Protein AF-A0A2N1H9V2-F1 (afdb_m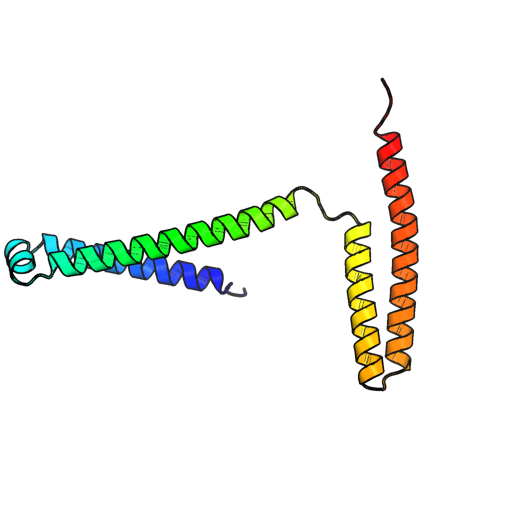onomer_lite)

Secondary structure (DSSP, 8-state):
----HHHHHHHHHHHHHHHHHHHHHHHHHTHHHHHHTTHHHHHHHHHHHHHHHHHHHHHHHHHHHHHHHHTTSSPPPHHHHHHHHHHHHHHHHHHHHHHT-HHHHHHHHHHHHHHHHHHHHHHHHHHHHHHHH----

Foldseek 3Di:
DDDDPLNVVLVVLVVQLVVLVVQLVVCVVVVVVCVVVVSNVVSVVSNVVSVVVNVVSVVVVVVVVVVVVVVVPDDQQVLNVLVVLLVVLCVQLVVCVVVVNNVSNVVSNVVSVVSVVVSVVSVVVVVVVVVVVPPDD

pLDDT: mean 70.23, std 11.13, range [43.03, 89.69]

Sequence (137 aa):
MSNDPQHIELLRMVDNLLAAVESLNGCFEDHEAAIVDGRLAAARAVLCTSSNEARAVIERQRAGSEVRESTKRSKPSQAEMLQTAIEALDWQAAKQIASGDAEGAIQSAENARLLRQEAGERSVIDRRNAMKLVSTD

Radius of gyration: 28.35 Å; chains: 1; bounding box: 62×24×80 Å

Structure (mmCIF, N/CA/C/O backbone):
data_AF-A0A2N1H9V2-F1
#
_entry.id   AF-A0A2N1H9V2-F1
#
loop_
_atom_site.group_PDB
_atom_site.id
_atom_site.type_symbol
_atom_site.label_atom_id
_atom_site.label_alt_id
_atom_site.label_comp_id
_atom_site.label_asym_id
_atom_site.label_entity_id
_atom_site.label_seq_id
_atom_site.pdbx_PDB_ins_code
_atom_site.Cartn_x
_atom_site.Cartn_y
_atom_site.Cartn_z
_atom_site.occupancy
_atom_site.B_iso_or_equiv
_atom_site.auth_seq_id
_atom_site.auth_comp_id
_atom_site.auth_asym_id
_atom_site.auth_atom_id
_atom_site.pdbx_PDB_model_num
ATOM 1 N N . MET A 1 1 ? 6.214 17.070 0.933 1.00 43.03 1 MET A N 1
ATOM 2 C CA . MET A 1 1 ? 5.514 16.284 -0.103 1.00 43.03 1 MET A CA 1
ATOM 3 C C . MET A 1 1 ? 6.346 15.037 -0.332 1.00 43.03 1 MET A C 1
ATOM 5 O O . MET A 1 1 ? 7.431 15.154 -0.880 1.00 43.03 1 MET A O 1
ATOM 9 N N . SER A 1 2 ? 5.940 13.897 0.229 1.00 44.50 2 SER A N 1
ATOM 10 C CA . SER A 1 2 ? 6.691 12.646 0.064 1.00 44.50 2 SER A CA 1
ATOM 11 C C . SER A 1 2 ? 6.392 12.100 -1.328 1.00 44.50 2 SER A C 1
ATOM 13 O O . SER A 1 2 ? 5.223 11.870 -1.633 1.00 44.50 2 SER A O 1
ATOM 15 N N . ASN A 1 3 ? 7.409 11.942 -2.176 1.00 53.09 3 ASN A N 1
ATOM 16 C CA . ASN A 1 3 ? 7.235 11.276 -3.463 1.00 53.09 3 ASN A CA 1
ATOM 17 C C . ASN A 1 3 ? 6.974 9.794 -3.192 1.00 53.09 3 ASN A C 1
ATOM 19 O O . ASN A 1 3 ? 7.869 9.072 -2.755 1.00 53.09 3 ASN A O 1
ATOM 23 N N . ASP A 1 4 ? 5.732 9.369 -3.411 1.00 68.38 4 ASP A N 1
ATOM 24 C CA . ASP A 1 4 ? 5.337 7.967 -3.347 1.00 68.38 4 ASP A CA 1
ATOM 25 C C . ASP A 1 4 ? 6.221 7.165 -4.327 1.00 68.38 4 ASP A C 1
ATOM 27 O O . ASP A 1 4 ? 6.275 7.517 -5.512 1.00 68.38 4 ASP A O 1
ATOM 31 N N . PRO A 1 5 ? 6.931 6.114 -3.875 1.00 70.00 5 PRO A N 1
ATOM 32 C CA . PRO A 1 5 ? 7.740 5.257 -4.740 1.00 70.00 5 PRO A CA 1
ATOM 33 C C . PRO A 1 5 ? 6.976 4.752 -5.972 1.00 70.00 5 PRO A C 1
ATOM 35 O O . PRO A 1 5 ? 7.558 4.626 -7.048 1.00 70.00 5 PRO A O 1
ATOM 38 N N . GLN A 1 6 ? 5.661 4.543 -5.844 1.00 61.91 6 GLN A N 1
ATOM 39 C CA . GLN A 1 6 ? 4.797 4.117 -6.947 1.00 61.91 6 GLN A CA 1
ATOM 40 C C . GLN A 1 6 ? 4.606 5.211 -8.005 1.00 61.91 6 GLN A C 1
ATOM 42 O O . GLN A 1 6 ? 4.451 4.913 -9.187 1.00 61.91 6 GLN A O 1
ATOM 47 N N . HIS A 1 7 ? 4.634 6.480 -7.597 1.00 69.25 7 HIS A N 1
ATOM 48 C CA . HIS A 1 7 ? 4.532 7.619 -8.505 1.00 69.25 7 HIS A CA 1
ATOM 49 C C . HIS A 1 7 ? 5.825 7.810 -9.308 1.00 69.25 7 HIS A C 1
ATOM 51 O O . HIS A 1 7 ? 5.775 8.059 -10.510 1.00 69.25 7 HIS A O 1
ATOM 57 N N . ILE A 1 8 ? 6.982 7.615 -8.667 1.00 74.88 8 ILE A N 1
ATOM 58 C CA . ILE A 1 8 ? 8.296 7.659 -9.329 1.00 74.88 8 ILE A CA 1
ATOM 59 C C . ILE A 1 8 ? 8.421 6.538 -10.372 1.00 74.88 8 ILE A C 1
ATOM 61 O O . ILE A 1 8 ? 8.895 6.775 -11.482 1.00 74.88 8 ILE A O 1
ATOM 65 N N . GLU A 1 9 ? 7.976 5.323 -10.039 1.00 74.00 9 GLU A N 1
ATOM 66 C CA . GLU A 1 9 ? 8.016 4.181 -10.960 1.00 74.00 9 GLU A CA 1
ATOM 67 C C . GLU A 1 9 ? 7.124 4.399 -12.194 1.00 74.00 9 GLU A C 1
ATOM 69 O O . GLU A 1 9 ? 7.515 4.047 -13.307 1.00 74.00 9 GLU A O 1
ATOM 74 N N . LEU A 1 10 ? 5.966 5.044 -12.012 1.00 70.75 10 LEU A N 1
ATOM 75 C CA . LEU A 1 10 ? 5.034 5.353 -13.096 1.00 70.75 10 LEU A CA 1
ATOM 76 C C . LEU A 1 10 ? 5.582 6.428 -14.044 1.00 70.75 10 LEU A C 1
ATOM 78 O O . LEU A 1 10 ? 5.511 6.257 -15.259 1.00 70.75 10 LEU A O 1
ATOM 82 N N . LEU A 1 11 ? 6.181 7.494 -13.501 1.00 74.31 11 LEU A N 1
ATOM 83 C CA . LEU A 1 11 ? 6.820 8.551 -14.295 1.00 74.31 11 LEU A CA 1
ATOM 84 C C . LEU A 1 11 ? 7.972 8.003 -15.145 1.00 74.31 11 LEU A C 1
ATOM 86 O O . LEU A 1 11 ? 8.001 8.224 -16.352 1.00 74.31 11 LEU A O 1
ATOM 90 N N . ARG A 1 12 ? 8.847 7.179 -14.553 1.00 75.94 12 ARG A N 1
ATOM 91 C CA . ARG A 1 12 ? 9.951 6.533 -15.283 1.00 75.94 12 ARG A CA 1
ATOM 92 C C . ARG A 1 12 ? 9.458 5.665 -16.448 1.00 75.94 12 ARG A C 1
ATOM 94 O O . ARG A 1 12 ? 10.144 5.514 -17.453 1.00 75.94 12 ARG A O 1
ATOM 101 N N . MET A 1 13 ? 8.279 5.062 -16.314 1.00 69.31 13 MET A N 1
ATOM 102 C CA . MET A 1 13 ? 7.704 4.209 -17.355 1.00 69.31 13 MET A CA 1
ATOM 103 C C . MET A 1 13 ? 7.086 5.010 -18.501 1.00 69.31 13 MET A C 1
ATOM 105 O O . MET A 1 13 ? 7.186 4.590 -19.653 1.00 69.31 13 MET A O 1
ATOM 109 N N . VAL A 1 14 ? 6.484 6.162 -18.191 1.00 74.75 14 VAL A N 1
ATOM 110 C CA . VAL A 1 14 ? 6.001 7.120 -19.196 1.00 74.75 14 VAL A CA 1
ATOM 111 C C . VAL A 1 14 ? 7.168 7.627 -20.041 1.00 74.75 14 VAL A C 1
ATOM 113 O O . VAL A 1 14 ? 7.068 7.611 -21.266 1.00 74.75 14 VAL A O 1
ATOM 116 N N . ASP A 1 15 ? 8.294 7.963 -19.411 1.00 74.06 15 ASP A N 1
ATOM 117 C CA . ASP A 1 15 ? 9.503 8.399 -20.118 1.00 74.06 15 ASP A CA 1
ATOM 118 C C . ASP A 1 15 ? 10.049 7.305 -21.054 1.00 74.06 15 ASP A C 1
ATOM 120 O O . ASP A 1 15 ? 10.377 7.574 -22.209 1.00 74.06 15 ASP A O 1
ATOM 124 N N . ASN A 1 16 ? 10.068 6.044 -20.606 1.00 72.81 16 ASN A N 1
ATOM 125 C CA . ASN A 1 16 ? 10.493 4.913 -21.440 1.00 72.81 16 ASN A CA 1
ATOM 126 C C . ASN A 1 16 ? 9.568 4.685 -22.651 1.00 72.81 16 ASN A C 1
ATOM 128 O O . ASN A 1 16 ? 10.037 4.361 -23.742 1.00 72.81 16 ASN A O 1
ATOM 132 N N . LEU A 1 17 ? 8.254 4.850 -22.470 1.00 72.44 17 LEU A N 1
ATOM 133 C CA . LEU A 1 17 ? 7.267 4.735 -23.548 1.00 72.44 17 LEU A CA 1
ATOM 134 C C . LEU A 1 17 ? 7.410 5.862 -24.575 1.00 72.44 17 LEU A C 1
ATOM 136 O O . LEU A 1 17 ? 7.339 5.596 -25.774 1.00 72.44 17 LEU A O 1
ATOM 140 N N . LEU A 1 18 ? 7.644 7.095 -24.119 1.00 72.62 18 LEU A N 1
ATOM 141 C CA . LEU A 1 18 ? 7.893 8.242 -24.993 1.00 72.62 18 LEU A CA 1
ATOM 142 C C . LEU A 1 18 ? 9.167 8.040 -25.820 1.00 72.62 18 LEU A C 1
ATOM 144 O O . LEU A 1 18 ? 9.114 8.148 -27.043 1.00 72.62 18 LEU A O 1
ATOM 148 N N . ALA A 1 19 ? 10.263 7.616 -25.187 1.00 70.25 19 ALA A N 1
ATOM 149 C CA . ALA A 1 19 ? 11.519 7.327 -25.880 1.00 70.25 19 ALA A CA 1
ATOM 150 C C . ALA A 1 19 ? 11.375 6.205 -26.930 1.00 70.25 19 ALA A C 1
ATOM 152 O O . ALA A 1 19 ? 11.952 6.277 -28.017 1.00 70.25 19 ALA A O 1
ATOM 153 N N . ALA A 1 20 ? 10.576 5.171 -26.643 1.00 70.06 20 ALA A N 1
ATOM 154 C CA . ALA A 1 20 ? 10.305 4.096 -27.598 1.00 70.06 20 ALA A CA 1
ATOM 155 C C . ALA A 1 20 ? 9.490 4.579 -28.814 1.00 70.06 20 ALA A C 1
ATOM 157 O O . ALA A 1 20 ? 9.763 4.162 -29.940 1.00 70.06 20 ALA A O 1
ATOM 158 N N . VAL A 1 21 ? 8.516 5.473 -28.605 1.00 72.81 21 VAL A N 1
ATOM 159 C CA . VAL A 1 21 ? 7.724 6.091 -29.684 1.00 72.81 21 VAL A CA 1
ATOM 160 C C . VAL A 1 21 ? 8.586 7.019 -30.542 1.00 72.81 21 VAL A C 1
ATOM 162 O O . VAL A 1 21 ? 8.503 6.962 -31.767 1.00 72.81 21 VAL A O 1
ATOM 165 N N . GLU A 1 22 ? 9.452 7.823 -29.927 1.00 71.75 22 GLU A N 1
ATOM 166 C CA . GLU A 1 22 ? 10.398 8.695 -30.637 1.00 71.75 22 GLU A CA 1
ATOM 167 C C . GLU A 1 22 ? 11.375 7.889 -31.501 1.00 71.75 22 GLU A C 1
ATOM 169 O O . GLU A 1 22 ? 11.598 8.219 -32.666 1.00 71.75 22 GLU A O 1
ATOM 174 N N . SER A 1 23 ? 11.892 6.774 -30.974 1.00 70.06 23 SER A N 1
ATOM 175 C CA . SER A 1 23 ? 12.774 5.872 -31.722 1.00 70.06 23 SER A CA 1
ATOM 176 C C . SER A 1 23 ? 12.066 5.221 -32.920 1.00 70.06 23 SER A C 1
ATOM 178 O O . SER A 1 23 ? 12.657 5.074 -33.993 1.00 70.06 23 SER A O 1
ATOM 180 N N . LEU A 1 24 ? 10.780 4.881 -32.771 1.00 69.44 24 LEU A N 1
ATOM 181 C CA . LEU A 1 24 ? 9.956 4.351 -33.859 1.00 69.44 24 LEU A CA 1
ATOM 182 C C . LEU A 1 24 ? 9.683 5.419 -34.933 1.00 69.44 24 LEU A C 1
ATOM 184 O O . LEU A 1 24 ? 9.788 5.120 -36.120 1.00 69.44 24 LEU A O 1
ATOM 188 N N . ASN A 1 25 ? 9.389 6.659 -34.527 1.00 67.56 25 ASN A N 1
ATOM 189 C CA . ASN A 1 25 ? 9.188 7.789 -35.440 1.00 67.56 25 ASN A CA 1
ATOM 190 C C . ASN A 1 25 ? 10.449 8.104 -36.252 1.00 67.56 25 ASN A C 1
ATOM 192 O O . ASN A 1 25 ? 10.356 8.244 -37.469 1.00 67.56 25 ASN A O 1
ATOM 196 N N . GLY A 1 26 ? 11.630 8.099 -35.626 1.00 64.88 26 GLY A N 1
ATOM 197 C CA . GLY A 1 26 ? 12.899 8.268 -36.345 1.00 64.88 26 GLY A CA 1
ATOM 198 C C . GLY A 1 26 ? 13.172 7.158 -37.373 1.00 64.88 26 GLY A C 1
ATOM 199 O O . GLY A 1 26 ? 13.808 7.394 -38.395 1.00 64.88 26 GLY A O 1
ATOM 200 N N . CYS A 1 27 ? 12.639 5.946 -37.169 1.00 63.16 27 CYS A N 1
ATOM 201 C CA . CYS A 1 27 ? 12.721 4.868 -38.162 1.00 63.16 27 CYS A CA 1
ATOM 202 C C . CYS A 1 27 ? 11.768 5.055 -39.359 1.00 63.16 27 CYS A C 1
ATOM 204 O O . CYS A 1 27 ? 11.934 4.376 -40.374 1.00 63.16 27 CYS A O 1
ATOM 206 N N . PHE A 1 28 ? 10.752 5.917 -39.257 1.00 63.94 28 PHE A N 1
ATOM 207 C CA . PHE A 1 28 ? 9.864 6.253 -40.376 1.00 63.94 28 PHE A CA 1
ATOM 208 C C . PHE A 1 28 ? 10.412 7.387 -41.248 1.00 63.94 28 PHE A C 1
ATOM 210 O O . PHE A 1 28 ? 10.078 7.432 -42.430 1.00 63.94 28 PHE A O 1
ATOM 217 N N . GLU A 1 29 ? 11.279 8.246 -40.707 1.00 66.06 29 GLU A N 1
ATOM 218 C CA . GLU A 1 29 ? 11.948 9.313 -41.466 1.00 66.06 29 GLU A CA 1
ATOM 219 C C . GLU A 1 29 ? 12.974 8.748 -42.473 1.00 66.06 29 GLU A C 1
ATOM 221 O O . GLU A 1 29 ? 13.009 9.204 -43.613 1.00 66.06 29 GLU A O 1
ATOM 226 N N . ASP A 1 30 ? 13.698 7.675 -42.113 1.00 65.81 30 ASP A N 1
ATOM 227 C CA . ASP A 1 30 ? 14.715 7.004 -42.953 1.00 65.81 30 ASP A CA 1
ATOM 228 C C . ASP A 1 30 ? 14.371 5.522 -43.239 1.00 65.81 30 ASP A C 1
ATOM 230 O O . ASP A 1 30 ? 15.154 4.597 -42.987 1.00 65.81 30 ASP A O 1
ATOM 234 N N . HIS A 1 31 ? 13.157 5.276 -43.737 1.00 56.03 31 HIS A N 1
ATOM 235 C CA . HIS A 1 31 ? 12.513 3.955 -43.719 1.00 56.03 31 HIS A CA 1
ATOM 236 C C . HIS A 1 31 ? 13.275 2.825 -44.444 1.00 56.03 31 HIS A C 1
ATOM 238 O O . HIS A 1 31 ? 13.382 1.721 -43.910 1.00 56.03 31 HIS A O 1
ATOM 244 N N . GLU A 1 32 ? 13.849 3.075 -45.627 1.00 58.34 32 GLU A N 1
ATOM 245 C CA . GLU A 1 32 ? 14.605 2.050 -46.374 1.00 58.34 32 GLU A CA 1
ATOM 246 C C . GLU A 1 32 ? 15.898 1.632 -45.655 1.00 58.34 32 GLU A C 1
ATOM 248 O O . GLU A 1 32 ? 16.172 0.438 -45.524 1.00 58.34 32 GLU A O 1
ATOM 253 N N . ALA A 1 33 ? 16.660 2.589 -45.117 1.00 60.75 33 ALA A N 1
ATOM 254 C CA . ALA A 1 33 ? 17.882 2.303 -44.362 1.00 60.75 33 ALA A CA 1
ATOM 255 C C . ALA A 1 33 ? 17.569 1.613 -43.022 1.00 60.75 33 ALA A C 1
ATOM 257 O O . ALA A 1 33 ? 18.248 0.670 -42.621 1.00 60.75 33 ALA A O 1
ATOM 258 N N . ALA A 1 34 ? 16.494 2.026 -42.343 1.00 59.47 34 ALA A N 1
ATOM 259 C CA . ALA A 1 34 ? 16.073 1.435 -41.075 1.00 59.47 34 ALA A CA 1
ATOM 260 C C . ALA A 1 34 ? 15.588 -0.024 -41.203 1.00 59.47 34 ALA A C 1
ATOM 262 O O . ALA A 1 34 ? 15.715 -0.794 -40.245 1.00 59.47 34 ALA A O 1
ATOM 263 N N . ILE A 1 35 ? 15.043 -0.411 -42.364 1.00 61.31 35 ILE A N 1
ATOM 264 C CA . ILE A 1 35 ? 14.664 -1.797 -42.677 1.00 61.31 35 ILE A CA 1
ATOM 265 C C . ILE A 1 35 ? 15.909 -2.650 -42.944 1.00 61.31 35 ILE A C 1
ATOM 267 O O . ILE A 1 35 ? 16.016 -3.745 -42.392 1.00 61.31 35 ILE A O 1
ATOM 271 N N . VAL A 1 36 ? 16.860 -2.147 -43.738 1.00 67.94 36 VAL A N 1
ATOM 272 C CA . VAL A 1 36 ? 18.107 -2.859 -44.078 1.00 67.94 36 VAL A CA 1
ATOM 273 C C . VAL A 1 36 ? 18.996 -3.067 -42.847 1.00 67.94 36 VAL A C 1
ATOM 275 O O . VAL A 1 36 ? 19.523 -4.160 -42.651 1.00 67.94 36 VAL A O 1
ATOM 278 N N . ASP A 1 37 ? 19.090 -2.065 -41.971 1.00 73.06 37 ASP A N 1
ATOM 279 C CA . ASP A 1 37 ? 19.917 -2.116 -40.758 1.00 73.06 37 ASP A CA 1
ATOM 280 C C . ASP A 1 37 ? 19.221 -2.808 -39.566 1.00 73.06 37 ASP A C 1
ATOM 282 O O . ASP A 1 37 ? 19.768 -2.864 -38.464 1.00 73.06 37 ASP A O 1
ATOM 286 N N . GLY A 1 38 ? 17.978 -3.281 -39.729 1.00 70.69 38 GLY A N 1
ATOM 287 C CA . GLY A 1 38 ? 17.205 -3.945 -38.667 1.00 70.69 38 GLY A CA 1
ATOM 288 C C . GLY A 1 38 ? 16.715 -3.028 -37.532 1.00 70.69 38 GLY A C 1
ATOM 289 O O . GLY A 1 38 ? 16.102 -3.507 -36.572 1.00 70.69 38 GLY A O 1
ATOM 290 N N . ARG A 1 39 ? 16.923 -1.710 -37.639 1.00 70.12 39 ARG A N 1
ATOM 291 C CA . ARG A 1 39 ? 16.518 -0.701 -36.642 1.00 70.12 39 ARG A CA 1
ATOM 292 C C . ARG A 1 39 ? 15.006 -0.664 -36.423 1.00 70.12 39 ARG A C 1
ATOM 294 O O . ARG A 1 39 ? 14.563 -0.553 -35.283 1.00 70.12 39 ARG A O 1
ATOM 301 N N . LEU A 1 40 ? 14.216 -0.859 -37.481 1.00 71.75 40 LEU A N 1
ATOM 302 C CA . LEU A 1 40 ? 12.752 -0.915 -37.385 1.00 71.75 40 LEU A CA 1
ATOM 303 C C . LEU A 1 40 ? 12.275 -2.106 -36.530 1.00 71.75 40 LEU A C 1
ATOM 305 O O . LEU A 1 40 ? 11.367 -1.974 -35.707 1.00 71.75 40 LEU A O 1
ATOM 309 N N . ALA A 1 41 ? 12.904 -3.274 -36.698 1.00 70.94 41 ALA A N 1
ATOM 310 C CA . ALA A 1 41 ? 12.582 -4.469 -35.920 1.00 70.94 41 ALA A CA 1
ATOM 311 C C . ALA A 1 41 ? 12.976 -4.301 -34.443 1.00 70.94 41 ALA A C 1
ATOM 313 O O . ALA A 1 41 ? 12.204 -4.674 -33.557 1.00 70.94 41 ALA A O 1
ATOM 314 N N . ALA A 1 42 ? 14.132 -3.684 -34.180 1.00 70.69 42 ALA A N 1
ATOM 315 C CA . ALA A 1 42 ? 14.591 -3.372 -32.830 1.00 70.69 42 ALA A CA 1
ATOM 316 C C . ALA A 1 42 ? 13.667 -2.364 -32.123 1.00 70.69 42 ALA A C 1
ATOM 318 O O . ALA A 1 42 ? 13.218 -2.624 -31.007 1.00 70.69 42 ALA A O 1
ATOM 319 N N . ALA A 1 43 ? 13.302 -1.264 -32.788 1.00 66.56 43 ALA A N 1
ATOM 320 C CA . ALA A 1 43 ? 12.398 -0.257 -32.234 1.00 66.56 43 ALA A CA 1
ATOM 321 C C . ALA A 1 43 ? 11.007 -0.844 -31.932 1.00 66.56 43 ALA A C 1
ATOM 323 O O . ALA A 1 43 ? 10.433 -0.596 -30.870 1.00 66.56 43 ALA A O 1
ATOM 324 N N . ARG A 1 44 ? 10.492 -1.717 -32.808 1.00 70.94 44 ARG A N 1
ATOM 325 C CA . ARG A 1 44 ? 9.232 -2.436 -32.573 1.00 70.94 44 ARG A CA 1
ATOM 326 C C . ARG A 1 44 ? 9.312 -3.381 -31.368 1.00 70.94 44 ARG A C 1
ATOM 328 O O . ARG A 1 44 ? 8.357 -3.458 -30.598 1.00 70.94 44 ARG A O 1
ATOM 335 N N . ALA A 1 45 ? 10.430 -4.082 -31.183 1.00 70.75 45 ALA A N 1
ATOM 336 C CA . ALA A 1 45 ? 10.634 -4.970 -30.038 1.00 70.75 45 ALA A CA 1
ATOM 337 C C . ALA A 1 45 ? 10.703 -4.200 -28.707 1.00 70.75 45 ALA A C 1
ATOM 339 O O . ALA A 1 45 ? 10.100 -4.627 -27.717 1.00 70.75 45 ALA A O 1
ATOM 340 N N . VAL A 1 46 ? 11.375 -3.044 -28.696 1.00 70.88 46 VAL A N 1
ATOM 341 C CA . VAL A 1 46 ? 11.430 -2.142 -27.535 1.00 70.88 46 VAL A CA 1
ATOM 342 C C . VAL A 1 46 ? 10.031 -1.625 -27.199 1.00 70.88 46 VAL A C 1
ATOM 344 O O . VAL A 1 46 ? 9.595 -1.760 -26.059 1.00 70.88 46 VAL A O 1
ATOM 347 N N . LEU A 1 47 ? 9.273 -1.155 -28.196 1.00 70.06 47 LEU A N 1
ATOM 348 C CA . LEU A 1 47 ? 7.900 -0.681 -28.006 1.00 70.06 47 LEU A CA 1
ATOM 349 C C . LEU A 1 47 ? 6.981 -1.772 -27.428 1.00 70.06 47 LEU A C 1
ATOM 351 O O . LEU A 1 47 ? 6.231 -1.523 -26.484 1.00 70.06 47 LEU A O 1
ATOM 355 N N . CYS A 1 48 ? 7.049 -2.995 -27.963 1.00 68.38 48 CYS A N 1
ATOM 356 C CA . CYS A 1 48 ? 6.272 -4.122 -27.447 1.00 68.38 48 CYS A CA 1
ATOM 357 C C . CYS A 1 48 ? 6.644 -4.463 -25.998 1.00 68.38 48 CYS A C 1
ATOM 359 O O . CYS A 1 48 ? 5.756 -4.711 -25.184 1.00 68.38 48 CYS A O 1
ATOM 361 N N . THR A 1 49 ? 7.936 -4.448 -25.664 1.00 69.94 49 THR A N 1
ATOM 362 C CA . THR A 1 49 ? 8.416 -4.722 -24.302 1.00 69.94 49 THR A CA 1
ATOM 363 C C . THR A 1 49 ? 7.916 -3.662 -23.324 1.00 69.94 49 THR A C 1
ATOM 365 O O . THR A 1 49 ? 7.250 -3.999 -22.346 1.00 69.94 49 THR A O 1
ATOM 368 N N . SER A 1 50 ? 8.119 -2.381 -23.636 1.00 67.25 50 SER A N 1
ATOM 369 C CA . SER A 1 50 ? 7.681 -1.273 -22.782 1.00 67.25 50 SER A CA 1
ATOM 370 C C . SER A 1 50 ? 6.155 -1.200 -22.640 1.00 67.25 50 SER A C 1
ATOM 372 O O . SER A 1 50 ? 5.647 -0.898 -21.563 1.00 67.25 50 SER A O 1
ATOM 374 N N . SER A 1 51 ? 5.399 -1.541 -23.690 1.00 66.19 51 SER A N 1
ATOM 375 C CA . SER A 1 51 ? 3.934 -1.621 -23.626 1.00 66.19 51 SER A CA 1
ATOM 376 C C . SER A 1 51 ? 3.450 -2.749 -22.703 1.00 66.19 51 SER A C 1
ATOM 378 O O . SER A 1 51 ? 2.535 -2.544 -21.900 1.00 66.19 51 SER A O 1
ATOM 380 N N . ASN A 1 52 ? 4.087 -3.922 -22.759 1.00 69.31 52 ASN A N 1
ATOM 381 C CA . ASN A 1 52 ? 3.759 -5.048 -21.882 1.00 69.31 52 ASN A CA 1
ATOM 382 C C . ASN A 1 52 ? 4.098 -4.754 -20.413 1.00 69.31 52 ASN A C 1
ATOM 384 O O . ASN A 1 52 ? 3.315 -5.088 -19.522 1.00 69.31 52 ASN A O 1
ATOM 388 N N . GLU A 1 53 ? 5.225 -4.092 -20.153 1.00 70.00 53 GLU A N 1
ATOM 389 C CA . GLU A 1 53 ? 5.610 -3.645 -18.810 1.00 70.00 53 GLU A CA 1
ATOM 390 C C . GLU A 1 53 ? 4.610 -2.631 -18.243 1.00 70.00 53 GLU A C 1
ATOM 392 O O . GLU A 1 53 ? 4.129 -2.803 -17.119 1.00 70.00 53 GLU A O 1
ATOM 397 N N . ALA A 1 54 ? 4.209 -1.640 -19.047 1.00 63.59 54 ALA A N 1
ATOM 398 C CA . ALA A 1 54 ? 3.197 -0.659 -18.662 1.00 63.59 54 ALA A CA 1
ATOM 399 C C . ALA A 1 54 ? 1.853 -1.320 -18.334 1.00 63.59 54 ALA A C 1
ATOM 401 O O . ALA A 1 54 ? 1.227 -1.005 -17.318 1.00 63.59 54 ALA A O 1
ATOM 402 N N . ARG A 1 55 ? 1.427 -2.299 -19.139 1.00 68.62 55 ARG A N 1
ATOM 403 C CA . ARG A 1 55 ? 0.211 -3.073 -18.872 1.00 68.62 55 ARG A CA 1
ATOM 404 C C . ARG A 1 55 ? 0.300 -3.844 -17.550 1.00 68.62 55 ARG A C 1
ATOM 406 O O . ARG A 1 55 ? -0.641 -3.788 -16.761 1.00 68.62 55 ARG A O 1
ATOM 413 N N . ALA A 1 56 ? 1.423 -4.506 -17.272 1.00 69.69 56 ALA A N 1
ATOM 414 C CA . ALA A 1 56 ? 1.615 -5.262 -16.033 1.00 69.69 56 ALA A CA 1
ATOM 415 C C . ALA A 1 56 ? 1.612 -4.368 -14.779 1.00 69.69 56 ALA A C 1
ATOM 417 O O . ALA A 1 56 ? 1.182 -4.802 -13.708 1.00 69.69 56 ALA A O 1
ATOM 418 N N . VAL A 1 57 ? 2.085 -3.123 -14.886 1.00 68.06 57 VAL A N 1
ATOM 419 C CA . VAL A 1 57 ? 2.022 -2.141 -13.793 1.00 68.06 57 VAL A CA 1
ATOM 420 C C . VAL A 1 57 ? 0.605 -1.605 -13.605 1.00 68.06 57 VAL A C 1
ATOM 422 O O . VAL A 1 57 ? 0.147 -1.522 -12.468 1.00 68.06 57 VAL A O 1
ATOM 425 N N . ILE A 1 58 ? -0.128 -1.319 -14.687 1.00 68.50 58 ILE A N 1
ATOM 426 C CA . ILE A 1 58 ? -1.542 -0.915 -14.613 1.00 68.50 58 ILE A CA 1
ATOM 427 C C . ILE A 1 58 ? -2.386 -2.018 -13.965 1.00 68.50 58 ILE A C 1
ATOM 429 O O . ILE A 1 58 ? -3.209 -1.727 -13.101 1.00 68.50 58 ILE A O 1
ATOM 433 N N . GLU A 1 59 ? -2.172 -3.283 -14.331 1.00 71.3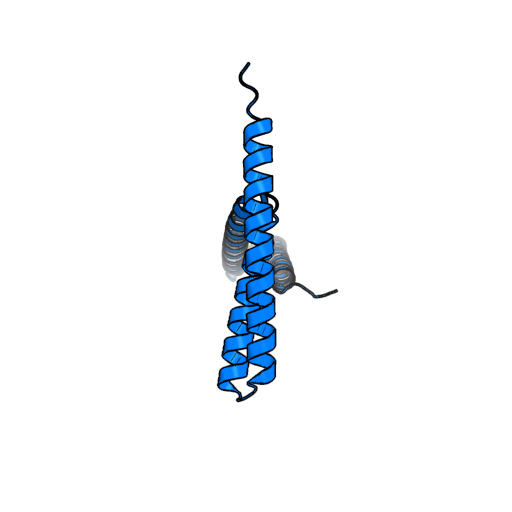8 59 GLU A N 1
ATOM 434 C CA . GLU A 1 59 ? -2.856 -4.426 -13.715 1.00 71.38 59 GLU A CA 1
ATOM 435 C C . GLU A 1 59 ? -2.497 -4.561 -12.224 1.00 71.38 59 GLU A C 1
ATOM 437 O O . GLU A 1 59 ? -3.393 -4.725 -11.396 1.00 71.38 59 GLU A O 1
ATOM 442 N N . ARG A 1 60 ? -1.222 -4.383 -11.844 1.00 69.88 60 ARG A N 1
ATOM 443 C CA . ARG A 1 60 ? -0.793 -4.354 -10.431 1.00 69.88 60 ARG A CA 1
ATOM 444 C C . ARG A 1 60 ? -1.405 -3.193 -9.647 1.00 69.88 60 ARG A C 1
ATOM 446 O O . ARG A 1 60 ? -1.815 -3.382 -8.504 1.00 69.88 60 ARG A O 1
ATOM 453 N N . GLN A 1 61 ? -1.499 -2.006 -10.243 1.00 62.94 61 GLN A N 1
ATOM 454 C CA . GLN A 1 61 ? -2.151 -0.857 -9.617 1.00 62.94 61 GLN A CA 1
ATOM 455 C C . GLN A 1 61 ? -3.661 -1.039 -9.511 1.00 62.94 61 GLN A C 1
ATOM 457 O O . GLN A 1 61 ? -4.233 -0.642 -8.500 1.00 62.94 61 GLN A O 1
ATOM 462 N N . ARG A 1 62 ? -4.311 -1.661 -10.501 1.00 64.19 62 ARG A N 1
ATOM 463 C CA . ARG A 1 62 ? -5.733 -2.019 -10.431 1.00 64.19 62 ARG A CA 1
ATOM 464 C C . ARG A 1 62 ? -5.989 -3.050 -9.344 1.00 64.19 62 ARG A C 1
ATOM 466 O O . ARG A 1 62 ? -6.842 -2.794 -8.512 1.00 64.19 62 ARG A O 1
ATOM 473 N N . ALA A 1 63 ? -5.196 -4.115 -9.262 1.00 64.00 63 ALA A N 1
ATOM 474 C CA . ALA A 1 63 ? -5.299 -5.100 -8.185 1.00 64.00 63 ALA A CA 1
ATOM 475 C C . ALA A 1 63 ? -5.039 -4.466 -6.804 1.00 64.00 63 ALA A C 1
ATOM 477 O O . ALA A 1 63 ? -5.785 -4.692 -5.855 1.00 64.00 63 ALA A O 1
ATOM 478 N N . GLY A 1 64 ? -4.031 -3.593 -6.690 1.00 57.66 64 GLY A N 1
ATOM 479 C CA . GLY A 1 64 ? -3.775 -2.826 -5.467 1.00 57.66 64 GLY A CA 1
ATOM 480 C C . GLY A 1 64 ? -4.877 -1.813 -5.134 1.00 57.66 64 GLY A C 1
ATOM 481 O O . GLY A 1 64 ? -5.119 -1.527 -3.961 1.00 57.66 64 GLY A O 1
ATOM 482 N N . SER A 1 65 ? -5.573 -1.292 -6.145 1.00 50.03 65 SER A N 1
ATOM 483 C CA . SER A 1 65 ? -6.706 -0.377 -5.984 1.00 50.03 65 SER A CA 1
ATOM 484 C C . SER A 1 65 ? -8.000 -1.114 -5.665 1.00 50.03 65 SER A C 1
ATOM 486 O O . SER A 1 65 ? -8.746 -0.611 -4.843 1.00 50.03 65 SER A O 1
ATOM 488 N N . GLU A 1 66 ? -8.240 -2.308 -6.206 1.00 52.91 66 GLU A N 1
ATOM 489 C CA . GLU A 1 66 ? -9.367 -3.183 -5.856 1.00 52.91 66 GLU A CA 1
ATOM 490 C C . GLU A 1 66 ? -9.252 -3.686 -4.415 1.00 52.91 66 GLU A C 1
ATOM 492 O O . GLU A 1 66 ? -10.239 -3.656 -3.689 1.00 52.91 66 GLU A O 1
ATOM 497 N N . VAL A 1 67 ? -8.044 -4.023 -3.948 1.00 50.41 67 VAL A N 1
ATOM 498 C CA . VAL A 1 67 ? -7.781 -4.333 -2.527 1.00 50.41 67 VAL A CA 1
ATOM 499 C C . VAL A 1 67 ? -7.994 -3.098 -1.639 1.00 50.41 67 VAL A C 1
ATOM 501 O O . VAL A 1 67 ? -8.501 -3.194 -0.520 1.00 50.41 67 VAL A O 1
ATOM 504 N N . ARG A 1 68 ? -7.654 -1.897 -2.125 1.00 47.84 68 ARG A N 1
ATOM 505 C CA . ARG A 1 68 ? -7.937 -0.640 -1.409 1.00 47.84 68 ARG A CA 1
ATOM 506 C C . ARG A 1 68 ? -9.415 -0.235 -1.488 1.00 47.84 68 ARG A C 1
ATOM 508 O O . ARG A 1 68 ? -9.894 0.383 -0.546 1.00 47.84 68 ARG A O 1
ATOM 515 N N . GLU A 1 69 ? -10.144 -0.577 -2.548 1.00 45.4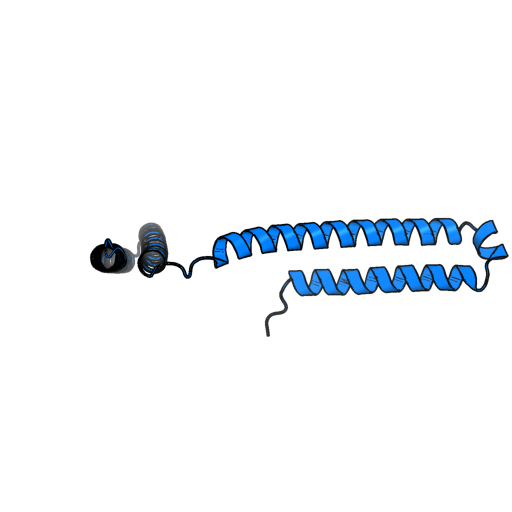7 69 GLU A N 1
ATOM 516 C CA . GLU A 1 69 ? -11.576 -0.300 -2.718 1.00 45.47 69 GLU A CA 1
ATOM 517 C C . GLU A 1 69 ? -12.456 -1.276 -1.935 1.00 45.47 69 GLU A C 1
ATOM 519 O O . GLU A 1 69 ? -13.416 -0.836 -1.299 1.00 45.47 69 GLU A O 1
ATOM 524 N N . SER A 1 70 ? -12.094 -2.562 -1.869 1.00 46.19 70 SER A N 1
ATOM 525 C CA . SER A 1 70 ? -12.748 -3.530 -0.980 1.00 46.19 70 SER A CA 1
ATOM 526 C C . SER A 1 70 ? -12.595 -3.132 0.490 1.00 46.19 70 SER A C 1
ATOM 528 O O . SER A 1 70 ? -13.489 -3.382 1.291 1.00 46.19 70 SER A O 1
ATOM 530 N N . THR A 1 71 ? -11.506 -2.434 0.826 1.00 47.16 71 THR A N 1
ATOM 531 C CA . THR A 1 71 ? -11.250 -1.873 2.163 1.00 47.16 71 THR A CA 1
ATOM 532 C C . THR A 1 71 ? -11.871 -0.475 2.361 1.00 47.16 71 THR A C 1
ATOM 534 O O . THR A 1 71 ? -11.990 -0.005 3.486 1.00 47.16 71 THR A O 1
ATOM 537 N N . LYS A 1 72 ? -12.311 0.214 1.295 1.00 45.88 72 LYS A N 1
ATOM 538 C CA . LYS A 1 72 ? -12.904 1.571 1.357 1.00 45.88 72 LYS A CA 1
ATOM 539 C C . LYS A 1 72 ? -14.435 1.601 1.386 1.00 45.88 72 LYS A C 1
ATOM 541 O O . LYS A 1 72 ? -14.999 2.690 1.496 1.00 45.88 72 LYS A O 1
ATOM 546 N N . ARG A 1 73 ? -15.132 0.459 1.306 1.00 50.75 73 ARG A N 1
ATOM 547 C CA . ARG A 1 73 ? -16.611 0.440 1.335 1.00 50.75 73 ARG A CA 1
ATOM 548 C C . ARG A 1 73 ? -17.255 0.498 2.721 1.00 50.75 73 ARG A C 1
ATOM 550 O O . ARG A 1 73 ? -18.455 0.744 2.791 1.00 50.75 73 ARG A O 1
ATOM 557 N N . SER A 1 74 ? -16.498 0.422 3.810 1.00 52.97 74 SER A N 1
ATOM 558 C CA . SER A 1 74 ? -16.964 0.918 5.106 1.00 52.97 74 SER A CA 1
ATOM 559 C C . SER A 1 74 ? -15.886 1.791 5.721 1.00 52.97 74 SER A C 1
ATOM 561 O O . SER A 1 74 ? -14.712 1.430 5.741 1.00 52.97 74 SER A O 1
ATOM 563 N N . LYS A 1 75 ? -16.268 2.964 6.237 1.00 60.16 75 LYS A N 1
ATOM 564 C CA . LYS A 1 75 ? -15.424 3.624 7.237 1.00 60.16 75 LYS A CA 1
ATOM 565 C C . LYS A 1 75 ? -15.163 2.573 8.320 1.00 60.16 75 LYS A C 1
ATOM 567 O O . LYS A 1 75 ? -16.153 1.962 8.739 1.00 60.16 75 LYS A O 1
ATOM 572 N N . PRO A 1 76 ? -13.904 2.334 8.729 1.00 59.94 76 PRO A N 1
ATOM 573 C CA . PRO A 1 76 ? -13.645 1.413 9.819 1.00 59.94 76 PRO A CA 1
ATOM 574 C C . PRO A 1 76 ? -14.514 1.859 10.988 1.00 59.94 76 PRO A C 1
ATOM 576 O O . PRO A 1 76 ? -14.562 3.048 11.331 1.00 59.94 76 PRO A O 1
ATOM 579 N N . SER A 1 77 ? -15.289 0.925 11.520 1.00 67.69 77 SER A N 1
ATOM 580 C CA . SER A 1 77 ? -16.099 1.179 12.697 1.00 67.69 77 SER A CA 1
ATOM 581 C C . SER A 1 77 ? -15.187 1.698 13.805 1.00 67.69 77 SER A C 1
ATOM 583 O O . SER A 1 77 ? -13.994 1.388 13.870 1.00 67.69 77 SER A O 1
ATOM 585 N N . GLN A 1 78 ? -15.732 2.510 14.706 1.00 69.31 78 GLN A N 1
ATOM 586 C CA . GLN A 1 78 ? -14.937 2.993 15.831 1.00 69.31 78 GLN A CA 1
ATOM 587 C C . GLN A 1 78 ? -14.397 1.829 16.678 1.00 69.31 78 GLN A C 1
ATOM 589 O O . GLN A 1 78 ? -13.303 1.940 17.220 1.00 69.31 78 GLN A O 1
ATOM 594 N N . ALA A 1 79 ? -15.096 0.689 16.701 1.00 69.81 79 ALA A N 1
ATOM 595 C CA . ALA A 1 79 ? -14.611 -0.549 17.302 1.00 69.81 79 ALA A CA 1
ATOM 596 C C . ALA A 1 79 ? -13.354 -1.113 16.606 1.00 69.81 79 ALA A C 1
ATOM 598 O O . ALA A 1 79 ? -12.413 -1.500 17.289 1.00 69.81 79 ALA A O 1
ATOM 599 N N . GLU A 1 80 ? -13.291 -1.112 15.271 1.00 71.75 80 GLU A N 1
ATOM 600 C CA . GLU A 1 80 ? -12.106 -1.557 14.510 1.00 71.75 80 GLU A CA 1
ATOM 601 C C . GLU A 1 80 ? -10.906 -0.615 14.697 1.00 71.75 80 GLU A C 1
ATOM 603 O O . GLU A 1 80 ? -9.762 -1.065 14.814 1.00 71.75 80 GLU A O 1
ATOM 608 N N . MET A 1 81 ? -11.153 0.697 14.788 1.00 77.19 81 MET A N 1
ATOM 609 C CA . MET A 1 81 ? -10.099 1.671 15.099 1.00 77.19 81 MET A CA 1
ATOM 610 C C . MET A 1 81 ? -9.546 1.477 16.517 1.00 77.19 81 MET A C 1
ATOM 612 O O . MET A 1 81 ? -8.331 1.495 16.710 1.00 77.19 81 MET A O 1
ATOM 616 N N . LEU A 1 82 ? -10.422 1.244 17.501 1.00 77.38 82 LEU A N 1
ATOM 617 C CA . LEU A 1 82 ? -10.017 0.945 18.877 1.00 77.38 82 LEU A CA 1
ATOM 618 C C . LEU A 1 82 ? -9.248 -0.382 18.959 1.00 77.38 82 LEU A C 1
ATOM 620 O O . LEU A 1 82 ? -8.227 -0.445 19.639 1.00 77.38 82 LEU A O 1
ATOM 624 N N . GLN A 1 83 ? -9.669 -1.406 18.212 1.00 78.38 83 GLN A N 1
ATOM 625 C CA . GLN A 1 83 ? -8.974 -2.694 18.129 1.00 78.38 83 GLN A CA 1
ATOM 626 C C . GLN A 1 83 ? -7.540 -2.548 17.599 1.00 78.38 83 GLN A C 1
ATOM 628 O O . GLN A 1 83 ? -6.605 -3.086 18.188 1.00 78.38 83 GLN A O 1
ATOM 633 N N . THR A 1 84 ? -7.347 -1.737 16.557 1.00 81.00 84 THR A N 1
ATOM 634 C CA . THR A 1 84 ? -6.011 -1.447 16.009 1.00 81.00 84 THR A CA 1
ATOM 635 C C . THR A 1 84 ? -5.112 -0.749 17.042 1.00 81.00 84 THR A C 1
ATOM 637 O O . THR A 1 84 ? -3.922 -1.047 17.149 1.00 81.00 84 THR A O 1
ATOM 640 N N . ALA A 1 85 ? -5.670 0.169 17.839 1.00 76.06 85 ALA A N 1
ATOM 641 C CA . ALA A 1 85 ? -4.928 0.860 18.895 1.00 76.06 85 ALA A CA 1
ATOM 642 C C . ALA A 1 85 ? -4.553 -0.071 20.066 1.00 76.06 85 ALA A C 1
ATOM 644 O O . ALA A 1 85 ? -3.461 0.052 20.621 1.00 76.06 85 ALA A O 1
ATOM 645 N N . ILE A 1 86 ? -5.420 -1.030 20.410 1.00 80.88 86 ILE A N 1
ATOM 646 C CA . ILE A 1 86 ? -5.141 -2.063 21.421 1.00 80.88 86 ILE A CA 1
ATOM 647 C C . ILE A 1 86 ? -3.959 -2.935 20.986 1.00 80.88 86 ILE A C 1
ATOM 649 O O . ILE A 1 86 ? -3.035 -3.141 21.769 1.00 80.88 86 ILE A O 1
ATOM 653 N N . GLU A 1 87 ? -3.947 -3.391 19.733 1.00 84.69 87 GLU A N 1
ATOM 654 C CA . GLU A 1 87 ? -2.866 -4.225 19.189 1.00 84.69 87 GLU A CA 1
ATOM 655 C C . GLU A 1 87 ? -1.516 -3.495 19.174 1.00 84.69 87 GLU A C 1
ATOM 657 O O . GLU A 1 87 ? -0.481 -4.081 19.502 1.00 84.69 87 GLU A O 1
ATOM 662 N N . ALA A 1 88 ? -1.521 -2.196 18.859 1.00 81.19 88 ALA A N 1
ATOM 663 C CA . ALA A 1 88 ? -0.321 -1.367 18.916 1.00 81.19 88 ALA A CA 1
ATOM 664 C C . ALA A 1 88 ? 0.240 -1.252 20.346 1.00 81.19 88 ALA A C 1
ATOM 666 O O . ALA A 1 88 ? 1.454 -1.345 20.541 1.00 81.19 88 ALA A O 1
ATOM 667 N N . LEU A 1 89 ? -0.633 -1.091 21.346 1.00 79.62 89 LEU A N 1
ATOM 668 C CA . LEU A 1 89 ? -0.240 -1.012 22.755 1.00 79.62 89 LEU A CA 1
ATOM 669 C C . LEU A 1 89 ? 0.245 -2.356 23.304 1.00 79.62 89 LEU A C 1
ATOM 671 O O . LEU A 1 89 ? 1.237 -2.383 24.030 1.00 79.62 89 LEU A O 1
ATOM 675 N N . ASP A 1 90 ? -0.388 -3.469 22.928 1.00 81.69 90 ASP A N 1
ATOM 676 C CA . ASP A 1 90 ? 0.071 -4.810 23.310 1.00 81.69 90 ASP A CA 1
ATOM 677 C C . ASP A 1 90 ? 1.468 -5.098 22.739 1.00 81.69 90 ASP A C 1
ATOM 679 O O . ASP A 1 90 ? 2.350 -5.606 23.436 1.00 81.69 90 ASP A O 1
ATOM 683 N N . TRP A 1 91 ? 1.707 -4.720 21.479 1.00 86.00 91 TRP A N 1
ATOM 684 C CA . TRP A 1 91 ? 3.024 -4.845 20.860 1.00 86.00 91 TRP A CA 1
ATOM 685 C C . TRP A 1 91 ? 4.072 -3.948 21.530 1.00 86.00 91 TRP A C 1
ATOM 687 O O . TRP A 1 91 ? 5.212 -4.372 21.741 1.00 86.00 91 TRP A O 1
ATOM 697 N N . GLN A 1 92 ? 3.699 -2.719 21.896 1.00 79.56 92 GLN A N 1
ATOM 698 C CA . GLN A 1 92 ? 4.576 -1.803 22.624 1.00 79.56 92 GLN A CA 1
ATOM 699 C C . GLN A 1 92 ? 4.922 -2.346 24.017 1.00 79.56 92 GLN A C 1
ATOM 701 O O . GLN A 1 92 ? 6.097 -2.350 24.386 1.00 79.56 92 GLN A O 1
ATOM 706 N N . ALA A 1 93 ? 3.941 -2.890 24.741 1.00 78.81 93 ALA A N 1
ATOM 707 C CA . ALA A 1 93 ? 4.157 -3.539 26.029 1.00 78.81 93 ALA A CA 1
ATOM 708 C C . ALA A 1 93 ? 5.121 -4.729 25.900 1.00 78.81 93 ALA A C 1
ATOM 710 O O . ALA A 1 93 ? 6.073 -4.841 26.669 1.00 78.81 93 ALA A O 1
ATOM 711 N N . ALA A 1 94 ? 4.943 -5.578 24.881 1.00 81.38 94 ALA A N 1
ATOM 712 C CA . ALA A 1 94 ? 5.835 -6.709 24.621 1.00 81.38 94 ALA A CA 1
ATOM 713 C C . ALA A 1 94 ? 7.282 -6.265 24.345 1.00 81.38 94 ALA A C 1
ATOM 715 O O . ALA A 1 94 ? 8.231 -6.890 24.825 1.00 81.38 94 ALA A O 1
ATOM 716 N N . LYS A 1 95 ? 7.467 -5.156 23.618 1.00 82.69 95 LYS A N 1
ATOM 717 C CA . LYS A 1 95 ? 8.791 -4.561 23.397 1.00 82.69 95 LYS A CA 1
ATOM 718 C C . LYS A 1 95 ? 9.422 -4.016 24.672 1.00 82.69 95 LYS A C 1
ATOM 720 O O . LYS A 1 95 ? 10.614 -4.220 24.872 1.00 82.69 95 LYS A O 1
ATOM 725 N N . GLN A 1 96 ? 8.638 -3.353 25.515 1.00 81.50 96 GLN A N 1
ATOM 726 C CA . GLN A 1 96 ? 9.112 -2.783 26.777 1.00 81.50 96 GLN A CA 1
ATOM 727 C C . GLN A 1 96 ? 9.506 -3.875 27.780 1.00 81.50 96 GLN A C 1
ATOM 729 O O . GLN A 1 96 ? 10.552 -3.778 28.418 1.00 81.50 96 GLN A O 1
ATOM 734 N N . ILE A 1 97 ? 8.754 -4.980 27.826 1.00 82.12 97 ILE A N 1
ATOM 735 C CA . ILE A 1 97 ? 9.133 -6.185 28.581 1.00 82.12 97 ILE A CA 1
ATOM 736 C C . ILE A 1 97 ? 10.478 -6.720 28.082 1.00 82.12 97 ILE A C 1
ATOM 738 O O . ILE A 1 97 ? 11.372 -6.985 28.883 1.00 82.12 97 ILE A O 1
ATOM 742 N N . ALA A 1 98 ? 10.645 -6.842 26.761 1.00 82.62 98 ALA A N 1
ATOM 743 C CA . ALA A 1 98 ? 11.887 -7.333 26.168 1.00 82.62 98 ALA A CA 1
ATOM 744 C C . ALA A 1 98 ? 13.091 -6.406 26.430 1.00 82.62 98 ALA A C 1
ATOM 746 O O . ALA A 1 98 ? 14.219 -6.888 26.500 1.00 82.62 98 ALA A O 1
ATOM 747 N N . SER A 1 99 ? 12.870 -5.097 26.600 1.00 84.31 99 SER A N 1
ATOM 748 C CA . SER A 1 99 ? 13.917 -4.126 26.941 1.00 84.31 99 SER A CA 1
ATOM 749 C C . SER A 1 99 ? 14.146 -3.942 28.446 1.00 84.31 99 SER A C 1
ATOM 751 O O . SER A 1 99 ? 15.032 -3.179 28.821 1.00 84.31 99 SER A O 1
ATOM 753 N N . GLY A 1 100 ? 13.369 -4.610 29.306 1.00 81.06 100 GLY A N 1
ATOM 754 C CA . GLY A 1 100 ? 13.458 -4.473 30.765 1.00 81.06 100 GLY A CA 1
ATOM 755 C C . GLY A 1 100 ? 12.791 -3.214 31.338 1.00 81.06 100 GLY A C 1
ATOM 756 O O . GLY A 1 100 ? 12.989 -2.904 32.510 1.00 81.06 100 GLY A O 1
ATOM 757 N N . ASP A 1 101 ? 11.992 -2.503 30.540 1.00 85.12 101 ASP A N 1
ATOM 758 C CA . ASP A 1 101 ? 11.192 -1.350 30.967 1.00 85.12 101 ASP A CA 1
ATOM 759 C C . ASP A 1 101 ? 9.833 -1.830 31.501 1.00 85.12 101 ASP A C 1
ATOM 761 O O . ASP A 1 101 ? 8.819 -1.856 30.799 1.00 85.12 101 ASP A O 1
ATOM 765 N N . ALA A 1 102 ? 9.830 -2.286 32.755 1.00 82.25 102 ALA A N 1
ATOM 766 C CA . ALA A 1 102 ? 8.640 -2.849 33.386 1.00 82.25 102 ALA A CA 1
ATOM 767 C C . ALA A 1 102 ? 7.528 -1.805 33.595 1.00 82.25 102 ALA A C 1
ATOM 769 O O . ALA A 1 102 ? 6.352 -2.126 33.445 1.00 82.25 102 ALA A O 1
ATOM 770 N N . GLU A 1 103 ? 7.887 -0.561 33.912 1.00 86.25 103 GLU A N 1
ATOM 771 C CA . GLU A 1 103 ? 6.927 0.518 34.166 1.00 86.25 103 GLU A CA 1
ATOM 772 C C . GLU A 1 103 ? 6.238 0.958 32.869 1.00 86.25 103 GLU A C 1
ATOM 774 O O . GLU A 1 103 ? 5.009 1.047 32.814 1.00 86.25 103 GLU A O 1
ATOM 779 N N . GLY A 1 104 ? 7.005 1.104 31.783 1.00 77.81 104 GLY A N 1
ATOM 780 C CA . GLY A 1 104 ? 6.450 1.365 30.462 1.00 77.81 104 GLY A CA 1
ATOM 781 C C . GLY A 1 104 ? 5.533 0.242 29.976 1.00 77.81 104 GLY A C 1
ATOM 782 O O . GLY A 1 104 ? 4.461 0.519 29.434 1.00 77.81 104 GLY A O 1
ATOM 783 N N . ALA A 1 105 ? 5.904 -1.019 30.217 1.00 74.94 105 ALA A N 1
ATOM 784 C CA . ALA A 1 105 ? 5.077 -2.167 29.856 1.00 74.94 105 ALA A CA 1
ATOM 785 C C . ALA A 1 105 ? 3.739 -2.201 30.612 1.00 74.94 105 ALA A C 1
ATOM 787 O O . ALA A 1 105 ? 2.701 -2.475 30.004 1.00 74.94 105 ALA A O 1
ATOM 788 N N . ILE A 1 106 ? 3.753 -1.898 31.916 1.00 86.25 106 ILE A N 1
ATOM 789 C CA . ILE A 1 106 ? 2.541 -1.808 32.742 1.00 86.25 106 ILE A CA 1
ATOM 790 C C . ILE A 1 106 ? 1.634 -0.698 32.213 1.00 86.25 106 ILE A C 1
ATOM 792 O O . ILE A 1 106 ? 0.455 -0.945 31.964 1.00 86.25 106 ILE A O 1
ATOM 796 N N . GLN A 1 107 ? 2.184 0.488 31.944 1.00 87.38 107 GLN A N 1
ATOM 797 C CA . GLN A 1 107 ? 1.407 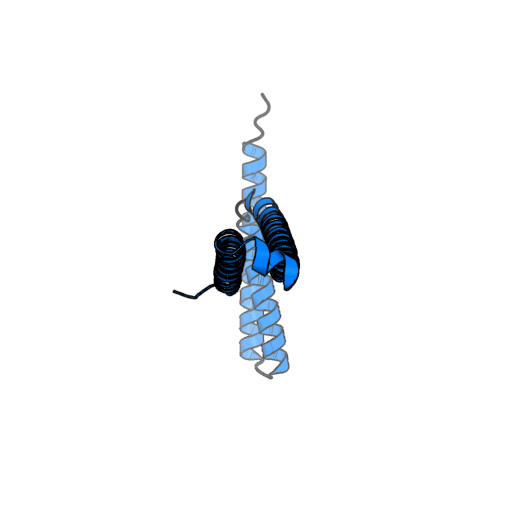1.611 31.425 1.00 87.38 107 GLN A CA 1
ATOM 798 C C . GLN A 1 107 ? 0.767 1.297 30.063 1.00 87.38 107 GLN A C 1
ATOM 800 O O . GLN A 1 107 ? -0.407 1.600 29.836 1.00 87.38 107 GLN A O 1
ATOM 805 N N . SER A 1 108 ? 1.512 0.662 29.153 1.00 79.12 108 SER A N 1
ATOM 806 C CA . SER A 1 108 ? 0.995 0.245 27.844 1.00 79.12 108 SER A CA 1
ATOM 807 C C . SER A 1 108 ? -0.121 -0.799 27.980 1.00 79.12 108 SER A C 1
ATOM 809 O O . SER A 1 108 ? -1.150 -0.692 27.308 1.00 79.12 108 SER A O 1
ATOM 811 N N . ALA A 1 109 ? 0.027 -1.764 28.893 1.00 80.25 109 ALA A N 1
ATOM 812 C CA . ALA A 1 109 ? -0.989 -2.781 29.161 1.00 80.25 109 ALA A CA 1
ATOM 813 C C . ALA A 1 109 ? -2.262 -2.196 29.803 1.00 80.25 109 ALA A C 1
ATOM 815 O O . ALA A 1 109 ? -3.378 -2.585 29.441 1.00 80.25 109 ALA A O 1
ATOM 816 N N . GLU A 1 110 ? -2.126 -1.236 30.720 1.00 87.62 110 GLU A N 1
ATOM 817 C CA . GLU A 1 110 ? -3.259 -0.525 31.320 1.00 87.62 110 GLU A CA 1
ATOM 818 C C . GLU A 1 110 ? -4.023 0.300 30.284 1.00 87.62 110 GLU A C 1
ATOM 820 O O . GLU A 1 110 ? -5.254 0.229 30.221 1.00 87.62 110 GLU A O 1
ATOM 825 N N . ASN A 1 111 ? -3.303 1.001 29.408 1.00 83.06 111 ASN A N 1
ATOM 826 C CA . ASN A 1 111 ? -3.901 1.741 28.301 1.00 83.06 111 ASN A CA 1
ATOM 827 C C . ASN A 1 111 ? -4.651 0.798 27.345 1.00 83.06 111 ASN A C 1
ATOM 829 O O . ASN A 1 111 ? -5.787 1.081 26.960 1.00 83.06 111 ASN A O 1
ATOM 833 N N . ALA A 1 112 ? -4.078 -0.368 27.024 1.00 80.38 112 ALA A N 1
ATOM 834 C CA . ALA A 1 112 ? -4.744 -1.380 26.204 1.00 80.38 112 ALA A CA 1
ATOM 835 C C . ALA A 1 112 ? -6.019 -1.913 26.883 1.00 80.38 112 ALA A C 1
ATOM 837 O O . ALA A 1 112 ? -7.031 -2.158 26.226 1.00 80.38 112 ALA A O 1
ATOM 838 N N . ARG A 1 113 ? -6.010 -2.083 28.212 1.00 89.69 113 ARG A N 1
ATOM 839 C CA . ARG A 1 113 ? -7.192 -2.496 28.987 1.00 89.69 113 ARG A CA 1
ATOM 840 C C . ARG A 1 113 ? -8.312 -1.455 28.924 1.00 89.69 113 ARG A C 1
ATOM 842 O O . ARG A 1 113 ? -9.465 -1.839 28.737 1.00 89.69 113 ARG A O 1
ATOM 849 N N . LEU A 1 114 ? -7.986 -0.168 29.055 1.00 86.69 114 LEU A N 1
ATOM 850 C CA . LEU A 1 114 ? -8.963 0.923 28.965 1.00 86.69 114 LEU A CA 1
ATOM 851 C C . LEU A 1 114 ? -9.600 0.994 27.572 1.00 86.69 114 LEU A C 1
ATOM 853 O O . LEU A 1 114 ? -10.824 1.044 27.463 1.00 86.69 114 LEU A O 1
ATOM 857 N N . LEU A 1 115 ? -8.797 0.888 26.509 1.00 83.88 115 LEU A N 1
ATOM 858 C CA . LEU A 1 115 ? -9.320 0.881 25.140 1.00 83.88 115 LEU A CA 1
ATOM 859 C C . LEU A 1 115 ? -10.199 -0.343 24.848 1.00 83.88 115 LEU A C 1
ATOM 861 O O . LEU A 1 115 ? -11.181 -0.224 24.121 1.00 83.88 115 LEU A O 1
ATOM 865 N N . ARG A 1 116 ? -9.911 -1.513 25.442 1.00 85.00 116 ARG A N 1
ATOM 866 C CA . ARG A 1 116 ? -10.794 -2.695 25.340 1.00 85.00 116 ARG A CA 1
ATOM 867 C C . ARG A 1 116 ? -12.157 -2.451 25.982 1.00 85.00 116 ARG A C 1
ATOM 869 O O . ARG A 1 116 ? -13.169 -2.890 25.437 1.00 85.00 116 ARG A O 1
ATOM 876 N N . GLN A 1 117 ? -12.194 -1.756 27.119 1.00 87.19 117 GLN A N 1
ATOM 877 C CA . GLN A 1 117 ? -13.452 -1.381 27.761 1.00 87.19 117 GLN A CA 1
ATOM 878 C C . GLN A 1 117 ? -14.252 -0.420 26.870 1.00 87.19 117 GLN A C 1
ATOM 880 O O . GLN A 1 117 ? -15.428 -0.672 26.605 1.00 87.19 117 GLN A O 1
ATOM 885 N N . GLU A 1 118 ? -13.601 0.617 26.340 1.00 84.50 118 GLU A N 1
ATOM 886 C CA . GLU A 1 118 ? -14.228 1.578 25.427 1.00 84.50 118 GLU A CA 1
ATOM 887 C C . GLU A 1 118 ? -14.743 0.899 24.145 1.00 84.50 118 GLU A C 1
ATOM 889 O O . GLU A 1 118 ? -15.864 1.157 23.703 1.00 84.50 118 GLU A O 1
ATOM 894 N N . ALA A 1 119 ? -13.975 -0.037 23.579 1.00 80.19 119 ALA A N 1
ATOM 895 C CA . ALA A 1 119 ? -14.389 -0.822 22.418 1.00 80.19 119 ALA A CA 1
ATOM 896 C C . ALA A 1 119 ? -15.627 -1.682 22.717 1.00 80.19 119 ALA A C 1
ATOM 898 O O . ALA A 1 119 ? -16.530 -1.780 21.882 1.00 80.19 119 ALA A O 1
ATOM 899 N N . GLY A 1 120 ? -15.704 -2.269 23.915 1.00 79.00 120 GLY A N 1
ATOM 900 C CA . GLY A 1 120 ? -16.863 -3.033 24.375 1.00 79.00 120 GLY A CA 1
ATOM 901 C C . GLY A 1 120 ? -18.122 -2.174 24.499 1.00 79.00 120 GLY A C 1
ATOM 902 O O . GLY A 1 120 ? -19.171 -2.528 23.954 1.00 79.00 120 GLY A O 1
ATOM 903 N N . GLU A 1 121 ? -18.015 -1.016 25.150 1.00 84.25 121 GLU A N 1
ATOM 904 C CA . GLU A 1 121 ? -19.116 -0.053 25.281 1.00 84.25 121 GLU A CA 1
ATOM 905 C C . GLU A 1 121 ? -19.575 0.452 23.907 1.00 84.25 121 GLU A C 1
ATOM 907 O O . GLU A 1 121 ? -20.778 0.510 23.619 1.00 84.25 121 GLU A O 1
ATOM 912 N N . ARG A 1 122 ? -18.625 0.727 23.006 1.00 78.75 122 ARG A N 1
ATOM 913 C CA . ARG A 1 122 ? -18.932 1.178 21.649 1.00 78.75 122 ARG A CA 1
ATOM 914 C C . ARG A 1 122 ? -19.601 0.103 20.804 1.00 78.75 122 ARG A C 1
ATOM 916 O O . ARG A 1 122 ? -20.580 0.400 20.126 1.00 78.75 122 ARG A O 1
ATOM 923 N N . SER A 1 123 ? -19.157 -1.148 20.913 1.00 77.75 123 SER A N 1
ATOM 924 C CA . SER A 1 123 ? -19.786 -2.291 20.242 1.00 77.75 123 SER A CA 1
ATOM 925 C C . SER A 1 123 ? -21.254 -2.459 20.650 1.00 77.75 123 SER A C 1
ATOM 927 O O . SER A 1 123 ? -22.110 -2.752 19.814 1.00 77.75 123 SER A O 1
ATOM 929 N N . VAL A 1 124 ? -21.580 -2.225 21.927 1.00 79.94 124 VAL A N 1
ATOM 930 C CA . VAL A 1 124 ? -22.966 -2.261 22.419 1.00 79.94 124 VAL A CA 1
ATOM 931 C C . VAL A 1 124 ? -23.797 -1.119 21.829 1.00 79.94 124 VAL A C 1
ATOM 933 O O . VAL A 1 124 ? -24.932 -1.351 21.404 1.00 79.94 124 VAL A O 1
ATOM 936 N N . ILE A 1 125 ? -23.246 0.096 21.766 1.00 77.75 125 ILE A N 1
ATOM 937 C CA . ILE A 1 125 ? -23.912 1.261 21.163 1.00 77.75 125 ILE A CA 1
ATOM 938 C C . ILE A 1 125 ? -24.165 1.032 19.670 1.00 77.75 125 ILE A C 1
ATOM 940 O O . ILE A 1 125 ? -25.288 1.236 19.207 1.00 77.75 125 ILE A O 1
ATOM 944 N N . ASP A 1 126 ? -23.164 0.555 18.932 1.00 70.94 126 ASP A N 1
ATOM 945 C CA . ASP A 1 126 ? -23.268 0.291 17.497 1.00 70.94 126 ASP A CA 1
ATOM 946 C C . ASP A 1 126 ? -24.315 -0.797 17.221 1.00 70.94 126 ASP A C 1
ATOM 948 O O . ASP A 1 126 ? -25.189 -0.623 16.369 1.00 70.94 126 ASP A O 1
ATOM 952 N N . ARG A 1 127 ? -24.326 -1.871 18.022 1.00 74.12 127 ARG A N 1
ATOM 953 C CA . ARG A 1 127 ? -25.341 -2.932 17.939 1.00 74.12 127 ARG A CA 1
ATOM 954 C C . ARG A 1 127 ? -26.747 -2.415 18.252 1.00 74.12 127 ARG A C 1
ATOM 956 O O . ARG A 1 127 ? -27.704 -2.784 17.574 1.00 74.12 127 ARG A O 1
ATOM 963 N N . ARG A 1 128 ? -26.890 -1.542 19.254 1.00 75.12 128 ARG A N 1
ATOM 964 C CA . ARG A 1 128 ? 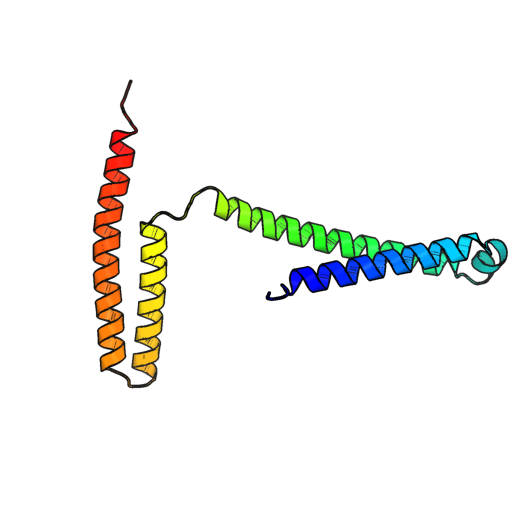-28.171 -0.909 19.604 1.00 75.12 128 ARG A CA 1
ATOM 965 C C . ARG A 1 128 ? -28.671 0.009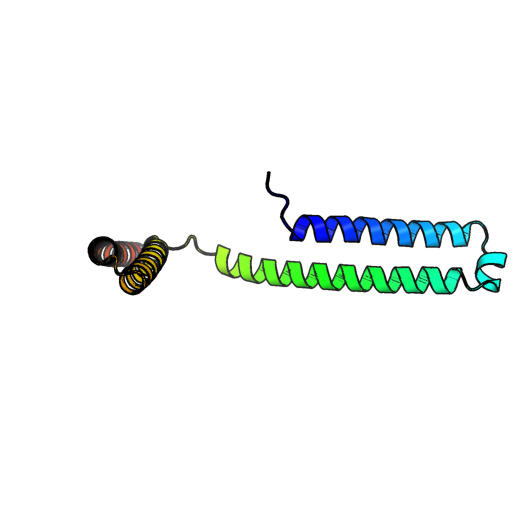 18.489 1.00 75.12 128 ARG A C 1
ATOM 967 O O . ARG A 1 128 ? -29.863 0.002 18.194 1.00 75.12 128 ARG A O 1
ATOM 974 N N . ASN A 1 129 ? -27.787 0.793 17.882 1.00 70.19 129 ASN A N 1
ATOM 975 C CA . ASN A 1 129 ? -28.132 1.685 16.777 1.00 70.19 129 ASN A CA 1
ATOM 976 C C . ASN A 1 129 ? -28.519 0.896 15.522 1.00 70.19 129 ASN A C 1
ATOM 978 O O . ASN A 1 129 ? -29.510 1.237 14.883 1.00 70.19 129 ASN A O 1
ATOM 982 N N . ALA A 1 130 ? -27.812 -0.197 15.224 1.00 71.00 130 ALA A N 1
ATOM 983 C CA . ALA A 1 130 ? -28.171 -1.107 14.142 1.00 71.00 130 ALA A CA 1
ATOM 984 C C . ALA A 1 130 ? -29.565 -1.725 14.353 1.00 71.00 130 ALA A C 1
ATOM 986 O O . ALA A 1 130 ? -30.374 -1.722 13.434 1.00 71.00 130 ALA A O 1
ATOM 987 N N . MET A 1 131 ? -29.894 -2.167 15.574 1.00 71.69 131 MET A N 1
ATOM 988 C CA . MET A 1 131 ? -31.234 -2.685 15.889 1.00 71.69 131 MET A CA 1
ATOM 989 C C . MET A 1 131 ? -32.336 -1.619 15.800 1.00 71.69 131 MET A C 1
ATOM 991 O O . MET A 1 131 ? -33.441 -1.934 15.380 1.00 71.69 131 MET A O 1
ATOM 995 N N . LYS A 1 132 ? -32.060 -0.358 16.162 1.00 60.56 132 LYS A N 1
ATOM 996 C CA . LYS A 1 132 ? -33.031 0.746 16.019 1.00 60.56 132 LYS A CA 1
ATOM 997 C C . LYS A 1 132 ? -33.297 1.138 14.561 1.00 60.56 132 LYS A C 1
ATOM 999 O O . LYS A 1 132 ? -34.373 1.648 14.269 1.00 60.56 132 LYS A O 1
ATOM 1004 N N . LEU A 1 133 ? -32.325 0.932 13.671 1.00 54.25 133 LEU A N 1
ATOM 1005 C CA . LEU A 1 133 ? -32.470 1.161 12.229 1.00 54.25 133 LEU A CA 1
ATOM 1006 C C . LEU A 1 133 ? -33.268 0.048 11.534 1.00 54.25 133 LEU A C 1
ATOM 1008 O O . LEU A 1 133 ? -33.823 0.284 10.467 1.00 54.25 133 LEU A O 1
ATOM 1012 N N . VAL A 1 134 ? -33.382 -1.129 12.154 1.00 50.88 134 VAL A N 1
ATOM 1013 C CA . VAL A 1 134 ? -34.347 -2.168 11.774 1.00 50.88 134 VAL A CA 1
ATOM 1014 C C . VAL A 1 134 ? -35.678 -1.862 12.476 1.00 50.88 134 VAL A C 1
ATOM 1016 O O . VAL A 1 134 ? -36.103 -2.582 13.375 1.00 50.88 134 VAL A O 1
ATOM 1019 N N . SER A 1 135 ? -36.328 -0.748 12.116 1.00 46.47 135 SER A N 1
ATOM 1020 C CA . SER A 1 135 ? -37.776 -0.658 12.336 1.00 46.47 135 SER A CA 1
ATOM 1021 C C . SER A 1 135 ? -38.432 -1.604 11.344 1.00 46.47 135 SER A C 1
ATOM 1023 O O . SER A 1 135 ? -38.279 -1.452 10.136 1.00 46.47 135 SER A O 1
ATOM 1025 N N . THR A 1 136 ? -39.084 -2.625 11.884 1.00 49.56 136 THR A N 1
ATOM 1026 C CA . THR A 1 136 ? -39.992 -3.501 11.156 1.00 49.56 136 THR A CA 1
ATOM 1027 C C . THR A 1 136 ? -41.239 -2.701 10.795 1.00 49.56 136 THR A C 1
ATOM 1029 O O . THR A 1 136 ? -42.143 -2.594 11.625 1.00 49.56 136 THR A O 1
ATOM 1032 N N . ASP A 1 137 ? -41.246 -2.136 9.593 1.00 43.91 137 ASP A N 1
ATOM 1033 C CA . ASP A 1 137 ? -42.476 -1.971 8.816 1.00 43.91 137 ASP A CA 1
ATOM 1034 C C . ASP A 1 137 ? -42.646 -3.193 7.902 1.00 43.91 137 ASP A C 1
ATOM 1036 O O . ASP A 1 137 ? -41.629 -3.637 7.311 1.00 43.91 137 ASP A O 1
#